Pro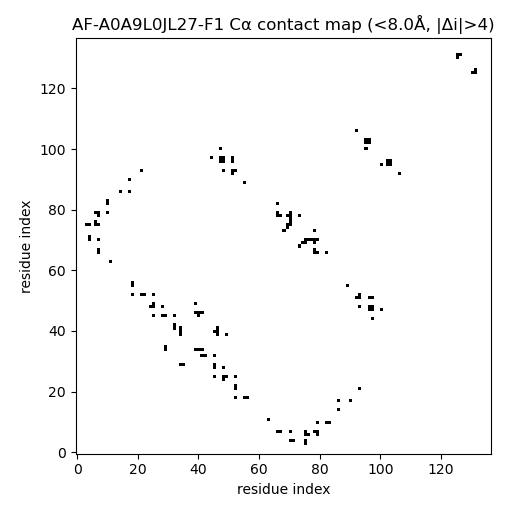tein AF-A0A9L0JL27-F1 (afdb_monomer)

Mean predicted aligned error: 12.96 Å

Sequence (137 aa):
MAGNSILLAAVSLLSACQQSYFAFQVGRARLKYKIMPPAVSGSPEFDRIFRAQQNSVEFYPAFMITLWMAGWYFNQVFATCLGLVYIYARHQYFWGYSEAANKRSKFFLTLLDMMPSSTNKRSFFLEVRGNSPSGLN

Organism: Equus asinus (NCBI:txid9793)

Secondary structure (DSSP, 8-state):
-GGGGHHHHHHHHHHHHHHHHHHHHHHHHHHHTT--TT---SSHHHHHHHHHHHHHHHHHHHHHHHHHHHHHHT-HHHHHHHHHHHHHHHHHHHHHHHH-GGGHHHHHHHHHHTS-TTS-HHHHHHHHTT-------

Radius of gyration: 19.56 Å; Cα contacts (8 Å, |Δi|>4): 83; chains: 1; bounding box: 33×60×42 Å

Solvent-accessible surface area (backbone atoms only — not comparable to full-atom values): 7948 Å² total; per-residue (Å²): 125,75,79,80,44,52,62,56,51,52,51,52,52,52,50,49,54,51,53,51,50,43,53,50,52,40,53,51,40,29,64,74,71,66,51,58,83,89,59,81,72,78,53,74,63,48,40,35,40,46,50,46,39,49,53,53,55,70,48,41,62,60,50,52,53,51,41,53,50,37,27,75,76,71,39,46,68,62,28,37,54,54,48,52,52,50,51,50,52,50,54,52,48,46,55,39,41,58,76,36,77,80,46,66,54,54,61,63,46,54,58,54,68,72,47,76,94,83,64,68,66,66,60,57,56,39,61,76,64,72,56,75,86,83,81,86,131

InterPro domains:
  IPR001129 Membrane-associated, eicosanoid/glutathione metabolism (MAPEG) protein [PF01124] (9-109)
  IPR001446 5-lipoxygenase-activ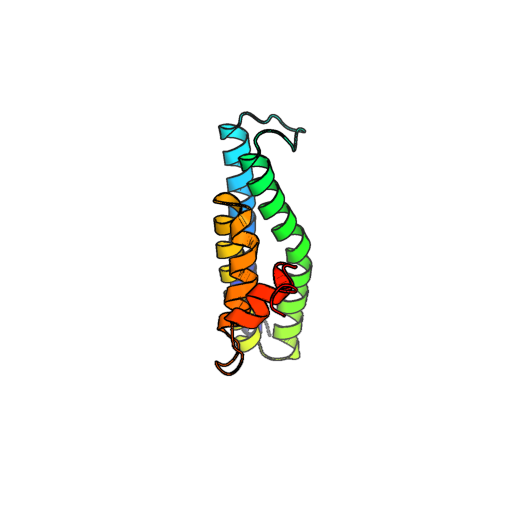ating protein [PR00488] (2-23)
  IPR001446 5-lipoxygenase-activating protein [PR00488] (44-63)
  IPR001446 5-lipoxygenase-activating protein [PR00488] (64-83)
  IPR001446 5-lipoxygenase-activating protein [PR00488] (84-102)
  IPR023352 Membrane associated eicosanoid/glutathione metabolism-like domain superfamily [G3DSA:1.20.120.550] (1-118)
  IPR023352 Membrane associated eicosanoid/glutathione metabolism-like domain superfamily [SSF161084] (3-109)
  IPR050997 Membrane-associated proteins in eicosanoid and glutathione metabolism [PTHR10250] (5-108)

Foldseek 3Di:
DVVLCVLVVVLLVVLVVLLVVLVVVLVVVCVVQVPDPPDQDDDPLSVLSSVLSVVSVVCVVVLSVCLVCCSPPPNVVVSSVVSVVVSVLSVCSNVLSNPDVVSVCVSVVVVVVPDDPPDDPVVVVCVVVVDDPPDDD

pLDDT: mean 76.53, std 17.67, range [37.81, 94.88]

Structure (mmCIF, N/CA/C/O backbone):
data_AF-A0A9L0JL27-F1
#
_entry.id   AF-A0A9L0JL27-F1
#
loop_
_atom_site.group_PDB
_atom_site.id
_atom_site.type_symbol
_atom_site.label_atom_id
_atom_site.label_alt_id
_atom_site.label_comp_id
_atom_site.label_asym_id
_atom_site.label_entity_id
_atom_site.label_seq_id
_atom_site.pdbx_PDB_ins_code
_atom_site.Cartn_x
_atom_site.Cartn_y
_atom_site.Cartn_z
_atom_site.occupancy
_atom_site.B_iso_or_equiv
_atom_site.auth_seq_id
_atom_site.auth_comp_id
_atom_site.auth_asym_id
_atom_site.auth_atom_id
_atom_site.pdbx_PDB_model_num
ATOM 1 N N . MET A 1 1 ? 17.243 8.749 -20.356 1.00 48.56 1 MET A N 1
ATOM 2 C CA . MET A 1 1 ? 17.279 7.757 -19.254 1.00 48.56 1 MET A CA 1
ATOM 3 C C . MET A 1 1 ? 16.057 7.801 -18.324 1.00 48.56 1 MET A C 1
ATOM 5 O O . MET A 1 1 ? 15.681 6.743 -17.849 1.00 48.56 1 MET A O 1
ATOM 9 N N . ALA A 1 2 ? 15.375 8.939 -18.103 1.00 51.31 2 ALA A N 1
ATOM 10 C CA . ALA A 1 2 ? 14.188 9.007 -17.222 1.00 51.31 2 ALA A CA 1
ATOM 11 C C . ALA A 1 2 ? 12.893 8.356 -17.776 1.00 51.31 2 ALA A C 1
ATOM 13 O O . ALA A 1 2 ? 12.009 7.992 -17.004 1.00 51.31 2 ALA A O 1
ATOM 14 N N . GLY A 1 3 ? 12.775 8.169 -19.098 1.00 57.50 3 GLY A N 1
ATOM 15 C CA . GLY A 1 3 ? 11.578 7.584 -19.728 1.00 57.50 3 GLY A CA 1
ATOM 16 C C . GLY A 1 3 ? 11.317 6.109 -19.382 1.00 57.50 3 GLY A C 1
ATOM 17 O O . GLY A 1 3 ? 10.171 5.670 -19.398 1.00 57.50 3 GLY A O 1
ATOM 18 N N . ASN A 1 4 ? 12.352 5.365 -18.979 1.00 71.38 4 ASN A N 1
ATOM 19 C CA . ASN A 1 4 ? 12.295 3.911 -18.761 1.00 71.38 4 ASN A CA 1
ATOM 20 C C . ASN A 1 4 ? 11.852 3.515 -17.340 1.00 71.38 4 ASN A C 1
ATOM 22 O O . ASN A 1 4 ? 11.963 2.357 -16.959 1.00 71.38 4 ASN A O 1
ATOM 26 N N . SER A 1 5 ? 11.370 4.464 -16.533 1.00 83.81 5 SER A N 1
ATOM 27 C CA . SER A 1 5 ? 10.917 4.180 -15.161 1.00 83.81 5 SER A CA 1
ATOM 28 C C . SER A 1 5 ? 9.523 4.730 -14.867 1.00 83.81 5 SER A C 1
ATOM 30 O O . SER A 1 5 ? 9.034 4.581 -13.749 1.00 83.81 5 SER A O 1
ATOM 32 N N . ILE A 1 6 ? 8.846 5.320 -15.862 1.00 89.75 6 ILE A N 1
ATOM 33 C CA . ILE A 1 6 ? 7.529 5.960 -15.691 1.00 89.75 6 ILE A CA 1
ATOM 34 C C . ILE A 1 6 ? 6.497 4.961 -15.152 1.00 89.75 6 ILE A C 1
ATOM 36 O O . ILE A 1 6 ? 5.772 5.274 -14.212 1.00 89.75 6 ILE A O 1
ATOM 40 N N . LEU A 1 7 ? 6.468 3.733 -15.684 1.00 89.56 7 LEU A N 1
ATOM 41 C CA . LEU A 1 7 ? 5.526 2.703 -15.228 1.00 89.56 7 LEU A CA 1
ATOM 42 C C . LEU A 1 7 ? 5.771 2.280 -13.770 1.00 89.56 7 LEU A C 1
ATOM 44 O O . LEU A 1 7 ? 4.822 2.084 -13.015 1.00 89.56 7 LEU A O 1
ATOM 48 N N . LEU A 1 8 ? 7.036 2.174 -13.350 1.00 91.12 8 LEU A N 1
ATOM 49 C CA . LEU A 1 8 ? 7.395 1.817 -11.972 1.00 91.12 8 LEU A CA 1
ATOM 50 C C . LEU A 1 8 ? 7.052 2.956 -11.008 1.00 91.12 8 LEU A C 1
ATOM 52 O O . LEU A 1 8 ? 6.533 2.710 -9.919 1.00 91.12 8 LEU A O 1
ATOM 56 N N . ALA A 1 9 ? 7.287 4.202 -11.429 1.00 91.81 9 ALA A N 1
ATOM 57 C CA . ALA A 1 9 ? 6.905 5.389 -10.677 1.00 91.81 9 ALA A CA 1
ATOM 58 C C . ALA A 1 9 ? 5.380 5.484 -10.515 1.00 91.81 9 ALA A C 1
ATOM 60 O O . ALA A 1 9 ? 4.903 5.724 -9.407 1.00 91.81 9 ALA A O 1
ATOM 61 N N . ALA A 1 10 ? 4.612 5.216 -11.577 1.00 92.88 10 ALA A N 1
ATOM 62 C CA . ALA A 1 10 ? 3.152 5.202 -11.525 1.00 92.88 10 ALA A CA 1
ATOM 63 C C . ALA A 1 10 ? 2.622 4.145 -10.540 1.00 92.88 10 ALA A C 1
ATOM 65 O O . ALA A 1 10 ? 1.775 4.456 -9.704 1.00 92.88 10 ALA A O 1
ATOM 66 N N . VAL A 1 11 ? 3.163 2.920 -10.578 1.00 94.00 11 VAL A N 1
ATOM 67 C CA . VAL A 1 11 ? 2.795 1.854 -9.627 1.00 94.00 11 VAL A CA 1
ATOM 68 C C . VAL A 1 11 ? 3.184 2.223 -8.197 1.00 94.00 11 VAL A C 1
ATOM 70 O O . VAL A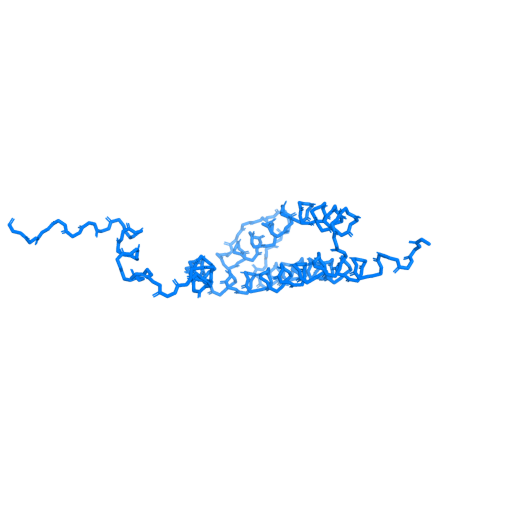 1 11 ? 2.379 2.032 -7.291 1.00 94.00 11 VAL A O 1
ATOM 73 N N . SER A 1 12 ? 4.374 2.796 -7.993 1.00 93.94 12 SER A N 1
ATOM 74 C CA . SER A 1 12 ? 4.839 3.231 -6.669 1.00 93.94 12 SER A CA 1
ATOM 75 C C . SER A 1 12 ? 3.921 4.303 -6.073 1.00 93.94 12 SER A C 1
ATOM 77 O O . SER A 1 12 ? 3.556 4.235 -4.898 1.00 93.94 12 SER A O 1
ATOM 79 N N . LEU A 1 13 ? 3.502 5.275 -6.891 1.00 94.88 13 LEU A N 1
ATOM 80 C CA . LEU A 1 13 ? 2.577 6.326 -6.471 1.00 94.88 13 LEU A CA 1
ATOM 81 C C . LEU A 1 13 ? 1.202 5.742 -6.126 1.00 94.88 13 LEU A C 1
ATOM 83 O O . LEU A 1 13 ? 0.640 6.063 -5.081 1.00 94.88 13 LEU A O 1
ATOM 87 N N . LEU A 1 14 ? 0.693 4.828 -6.956 1.00 94.56 14 LEU A N 1
ATOM 88 C CA . LEU A 1 14 ? -0.583 4.157 -6.715 1.00 94.56 14 LEU A CA 1
ATOM 89 C C . LEU A 1 14 ? -0.542 3.312 -5.430 1.00 94.56 14 LEU A C 1
ATOM 91 O O . LEU A 1 14 ? -1.473 3.376 -4.624 1.00 94.56 14 LEU A O 1
ATOM 95 N N . SER A 1 15 ? 0.553 2.588 -5.177 1.00 93.44 15 SER A N 1
ATOM 96 C CA . SER A 1 15 ? 0.729 1.834 -3.932 1.00 93.44 15 SER A CA 1
ATOM 97 C C . SER A 1 15 ? 0.855 2.743 -2.708 1.00 93.44 15 SER A C 1
ATOM 99 O O . SER A 1 15 ? 0.324 2.416 -1.648 1.00 93.44 15 SER A O 1
ATOM 101 N N . ALA A 1 16 ? 1.483 3.915 -2.843 1.00 93.94 16 ALA A N 1
ATOM 102 C CA . ALA A 1 16 ? 1.540 4.900 -1.767 1.00 93.94 16 ALA A CA 1
ATOM 103 C C . ALA A 1 16 ? 0.143 5.458 -1.443 1.00 93.94 16 ALA A C 1
ATOM 105 O O . ALA A 1 16 ? -0.233 5.537 -0.273 1.00 93.94 16 ALA A O 1
ATOM 106 N N . CYS A 1 17 ? -0.670 5.764 -2.461 1.00 94.25 17 CYS A N 1
ATOM 107 C CA . CYS A 1 17 ? -2.068 6.158 -2.272 1.00 94.25 17 CYS A CA 1
ATOM 108 C C . CYS A 1 17 ? -2.879 5.070 -1.550 1.00 94.25 17 CYS A C 1
ATOM 110 O O . CYS A 1 17 ? -3.669 5.389 -0.660 1.00 94.25 17 CYS A O 1
ATOM 112 N N . GLN A 1 18 ? -2.658 3.793 -1.875 1.00 92.56 18 GLN A N 1
ATOM 113 C CA . GLN A 1 18 ? -3.296 2.671 -1.181 1.00 92.56 18 GLN A CA 1
ATOM 114 C C . GLN A 1 18 ? -2.900 2.604 0.305 1.00 92.56 18 GLN A C 1
ATOM 116 O O . GLN A 1 18 ? -3.767 2.435 1.164 1.00 92.56 18 GLN A O 1
ATOM 121 N N . GLN A 1 19 ? -1.618 2.787 0.631 1.00 92.44 19 GLN A N 1
ATOM 122 C CA . GLN A 1 19 ? -1.153 2.806 2.024 1.00 92.44 19 GLN A CA 1
ATOM 123 C C . GLN A 1 19 ? -1.750 3.983 2.808 1.00 92.44 19 GLN A C 1
ATOM 125 O O . GLN A 1 19 ? -2.203 3.804 3.942 1.00 92.44 19 GLN A O 1
ATOM 130 N N . SER A 1 20 ? -1.828 5.165 2.190 1.00 92.75 20 SER A N 1
ATOM 131 C CA . SER A 1 20 ? -2.498 6.338 2.767 1.00 92.75 20 SER A CA 1
ATOM 132 C C . SER A 1 20 ? -3.987 6.087 3.003 1.00 92.75 20 SER A C 1
ATOM 134 O O . SER A 1 20 ? -4.517 6.453 4.053 1.00 92.75 20 SER A O 1
ATOM 136 N N . TYR A 1 21 ? -4.663 5.403 2.074 1.00 92.31 21 TYR A N 1
ATOM 137 C CA . TYR A 1 21 ? -6.055 4.994 2.246 1.00 92.31 21 TYR A CA 1
ATOM 138 C C . TYR A 1 21 ? -6.229 4.063 3.455 1.00 92.31 21 TYR A C 1
ATOM 140 O O . TYR A 1 21 ? -7.114 4.292 4.279 1.00 92.31 21 TYR A O 1
ATOM 148 N N . PHE A 1 22 ? -5.361 3.061 3.635 1.00 90.31 22 PHE A N 1
ATOM 149 C CA . PHE A 1 22 ? -5.415 2.184 4.812 1.00 90.31 22 PHE A CA 1
ATOM 150 C C . PHE A 1 22 ? -5.165 2.939 6.122 1.00 90.31 22 PHE A C 1
ATOM 152 O O . PHE A 1 22 ? -5.883 2.719 7.100 1.00 90.31 22 PHE A O 1
ATOM 159 N N . ALA A 1 23 ? -4.207 3.869 6.142 1.00 90.56 23 ALA A N 1
ATOM 160 C CA . ALA A 1 23 ? -3.963 4.727 7.300 1.00 90.56 23 ALA A CA 1
ATOM 161 C C . ALA A 1 23 ? -5.189 5.598 7.634 1.00 90.56 23 ALA A C 1
ATOM 163 O O . ALA A 1 23 ? -5.591 5.694 8.797 1.00 90.56 23 ALA A O 1
ATOM 164 N N . PHE A 1 24 ? -5.843 6.167 6.618 1.00 91.38 24 PHE A N 1
ATOM 165 C CA . PHE A 1 24 ? -7.072 6.937 6.793 1.00 91.38 24 PHE A CA 1
ATOM 166 C C . PHE A 1 24 ? -8.221 6.078 7.340 1.00 91.38 24 PHE A C 1
ATOM 168 O O . PHE A 1 24 ? -8.936 6.510 8.244 1.00 91.38 24 PHE A O 1
ATOM 175 N N . GLN A 1 25 ? -8.367 4.838 6.867 1.00 88.56 25 GLN A N 1
ATOM 176 C CA . GLN A 1 25 ? -9.375 3.902 7.375 1.00 88.56 25 GLN A CA 1
ATOM 177 C C . GLN A 1 25 ? -9.140 3.536 8.848 1.00 88.56 25 GLN A C 1
ATOM 179 O O .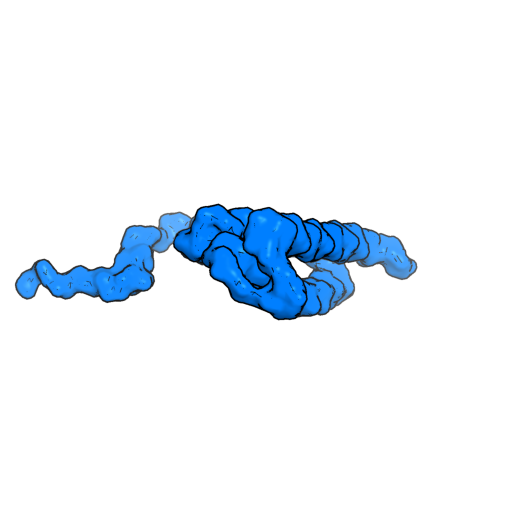 GLN A 1 25 ? -10.101 3.482 9.617 1.00 88.56 25 GLN A O 1
ATOM 184 N N . VAL A 1 26 ? -7.884 3.370 9.278 1.00 89.62 26 VAL A N 1
ATOM 185 C CA . VAL A 1 26 ? -7.542 3.232 10.706 1.00 89.62 26 VAL A CA 1
ATOM 186 C C . VAL A 1 26 ? -7.942 4.490 11.480 1.00 89.62 26 VAL A C 1
ATOM 188 O O . VAL A 1 26 ? -8.564 4.377 12.533 1.00 89.62 26 VAL A O 1
ATOM 191 N N . GLY A 1 27 ? -7.649 5.686 10.960 1.00 88.81 27 GLY A N 1
ATOM 192 C CA . GLY A 1 27 ? -8.057 6.956 11.574 1.00 88.81 27 GLY A CA 1
ATOM 193 C C . GLY A 1 27 ? -9.575 7.072 11.747 1.00 88.81 27 GLY A C 1
ATOM 194 O O . GLY A 1 27 ? -10.062 7.394 12.831 1.00 88.81 27 GLY A O 1
ATOM 195 N N . ARG A 1 28 ? -10.346 6.704 10.718 1.00 88.50 28 ARG A N 1
ATOM 196 C CA . ARG A 1 28 ? -11.814 6.632 10.798 1.00 88.50 28 ARG A CA 1
ATOM 197 C C . ARG A 1 28 ? -12.289 5.599 11.813 1.00 88.50 28 ARG A C 1
ATOM 199 O O . ARG A 1 28 ? -13.243 5.864 12.541 1.00 88.50 28 ARG A O 1
ATOM 206 N N . ALA A 1 29 ? -11.632 4.442 11.890 1.00 87.56 29 ALA A N 1
ATOM 207 C CA . ALA A 1 29 ? -11.952 3.420 12.879 1.00 87.56 29 ALA A CA 1
ATOM 208 C C . ALA A 1 29 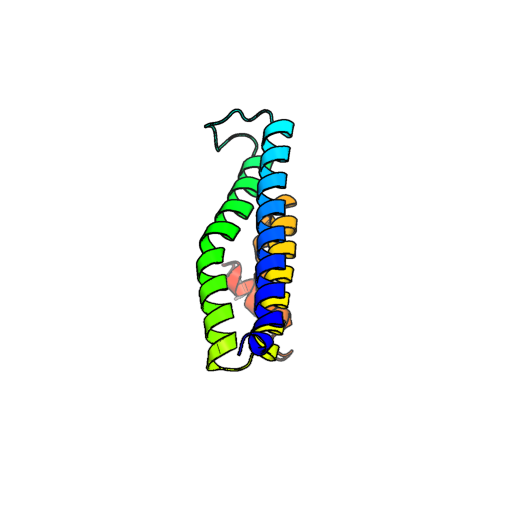? -11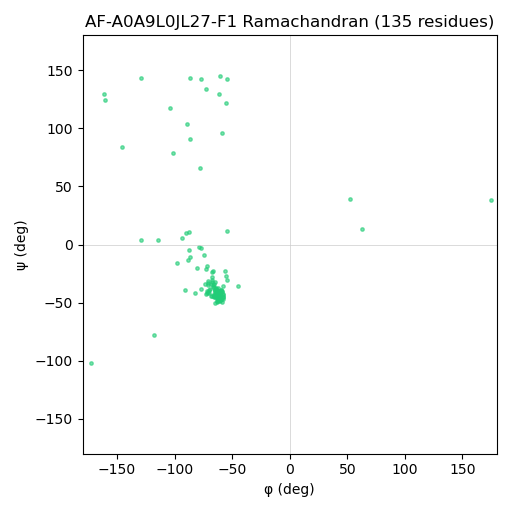.681 3.915 14.311 1.00 87.56 29 ALA A C 1
ATOM 210 O O . ALA A 1 29 ? -12.513 3.689 15.186 1.00 87.56 29 ALA A O 1
ATOM 211 N N . ARG A 1 30 ? -10.595 4.668 14.547 1.00 87.50 30 ARG A N 1
ATOM 212 C CA . ARG A 1 30 ? -10.322 5.302 15.852 1.00 87.50 30 ARG A CA 1
ATOM 213 C C . ARG A 1 30 ? -11.457 6.223 16.284 1.00 87.50 30 ARG A C 1
ATOM 215 O O . ARG A 1 30 ? -11.900 6.134 17.424 1.00 87.50 30 ARG A O 1
ATOM 222 N N . LEU A 1 31 ? -11.965 7.051 15.367 1.00 87.88 31 LEU A N 1
ATOM 223 C CA . LEU A 1 31 ? -13.107 7.933 15.636 1.00 87.88 31 LEU A CA 1
ATOM 224 C C . LEU A 1 31 ? -14.392 7.137 15.902 1.00 87.88 31 LEU A C 1
ATOM 226 O O . LEU A 1 31 ? -15.102 7.423 16.863 1.00 87.88 31 LEU A O 1
ATOM 230 N N . LYS A 1 32 ? -14.672 6.108 15.090 1.00 87.75 32 LYS A N 1
ATOM 231 C CA . LYS A 1 32 ? -15.876 5.272 15.216 1.00 87.75 32 LYS A CA 1
ATOM 232 C C . LYS A 1 32 ? -15.927 4.514 16.546 1.00 87.75 32 LYS A C 1
ATOM 234 O O . LYS A 1 32 ? -16.974 4.483 17.184 1.00 87.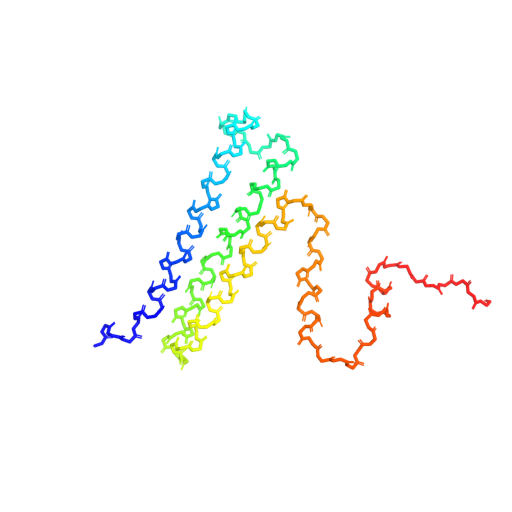75 32 LYS A O 1
ATOM 239 N N . TYR A 1 33 ? -14.810 3.916 16.955 1.00 87.00 33 TYR A N 1
ATOM 240 C CA . TYR A 1 33 ? -14.710 3.124 18.185 1.00 87.00 33 TYR A CA 1
ATOM 241 C C . TYR A 1 33 ? -14.227 3.940 19.395 1.00 87.00 33 TYR A C 1
ATOM 243 O O . TYR A 1 33 ? -14.023 3.373 20.463 1.00 87.00 33 TYR A O 1
ATOM 251 N N . LYS A 1 34 ? -14.063 5.265 19.243 1.00 87.62 34 LYS A N 1
ATOM 252 C CA . LYS A 1 34 ? -13.624 6.208 20.289 1.00 87.62 34 LYS A CA 1
ATOM 253 C C . LYS A 1 34 ? -12.320 5.792 20.988 1.00 87.62 34 LYS A C 1
ATOM 255 O O . LYS A 1 34 ? -12.166 5.960 22.195 1.00 87.62 34 LYS A O 1
ATOM 260 N N . ILE A 1 35 ? -11.367 5.262 20.223 1.00 84.50 35 ILE A N 1
ATOM 261 C CA . ILE A 1 35 ? -10.065 4.827 20.743 1.00 84.50 35 ILE A CA 1
ATOM 262 C C . ILE A 1 35 ? -9.100 6.008 20.691 1.00 84.50 35 ILE A C 1
ATOM 264 O O . ILE A 1 35 ? -8.598 6.375 19.624 1.00 84.50 35 ILE A O 1
ATOM 268 N N . MET A 1 36 ? -8.853 6.605 21.856 1.00 81.25 36 MET A N 1
ATOM 269 C CA . MET A 1 36 ? -7.920 7.719 22.000 1.00 81.25 36 MET A CA 1
ATOM 270 C C . MET A 1 36 ? -6.470 7.226 21.863 1.00 81.25 36 MET A C 1
ATOM 272 O O . MET A 1 36 ? -6.102 6.230 22.492 1.00 81.25 36 MET A O 1
ATOM 276 N N . PRO A 1 37 ? -5.614 7.903 21.078 1.00 82.31 37 PRO A N 1
ATOM 277 C CA . PRO A 1 37 ? -4.170 7.669 21.127 1.00 82.31 37 PRO A CA 1
ATOM 278 C C . PRO A 1 37 ? -3.642 7.828 22.571 1.00 82.31 37 PRO A C 1
ATOM 280 O O . PRO A 1 37 ? -4.137 8.708 23.275 1.00 82.31 37 PRO A O 1
ATOM 283 N N . PRO A 1 38 ? -2.666 7.022 23.043 1.00 82.88 38 PRO A N 1
ATOM 284 C CA . PRO A 1 38 ? -1.847 6.038 22.325 1.00 82.88 38 PRO A CA 1
ATOM 285 C C . PRO A 1 38 ? -2.436 4.616 22.295 1.00 82.88 38 PRO A C 1
ATOM 287 O O . PRO A 1 38 ? -1.742 3.688 21.884 1.00 82.88 38 PRO A O 1
ATOM 290 N N . ALA A 1 39 ? -3.686 4.411 22.724 1.00 82.06 39 ALA A N 1
ATOM 291 C CA . ALA A 1 39 ? -4.270 3.075 22.763 1.00 82.06 39 ALA A CA 1
ATOM 292 C C . ALA A 1 39 ? -4.340 2.460 21.351 1.00 82.06 39 ALA A C 1
ATOM 294 O O . ALA A 1 39 ? -4.801 3.077 20.381 1.00 82.06 39 ALA A O 1
ATOM 295 N N . VAL A 1 40 ? -3.842 1.230 21.238 1.00 81.94 40 VAL A N 1
ATOM 296 C CA . VAL A 1 40 ? -3.817 0.426 20.001 1.00 81.94 40 VAL A CA 1
ATOM 297 C C . VAL A 1 40 ? -4.696 -0.819 20.098 1.00 81.94 40 VAL A C 1
ATOM 299 O O . VAL A 1 40 ? -4.741 -1.606 19.159 1.00 81.94 40 VAL A O 1
ATOM 302 N N . SER A 1 41 ? -5.405 -0.973 21.214 1.00 76.62 41 SER A N 1
ATOM 303 C CA . SER A 1 41 ? -6.357 -2.044 21.470 1.00 76.62 41 SER A CA 1
ATOM 304 C C . SER A 1 41 ? -7.684 -1.464 21.948 1.00 76.62 41 SER A C 1
ATOM 306 O O . SER A 1 41 ? -7.721 -0.467 22.673 1.00 76.62 41 SER A O 1
ATOM 308 N N . GLY A 1 42 ? -8.784 -2.078 21.525 1.00 78.25 42 GLY A N 1
ATOM 309 C CA . GLY A 1 42 ? -10.119 -1.693 21.969 1.00 78.25 42 GLY A CA 1
ATOM 310 C C . GLY A 1 42 ? -11.174 -2.672 21.483 1.00 78.25 42 GLY A C 1
ATOM 311 O O . GLY A 1 42 ? -11.333 -3.749 22.050 1.00 78.25 42 GLY A O 1
ATOM 312 N N . SER A 1 43 ? -11.915 -2.299 20.437 1.00 83.56 43 SER A N 1
ATOM 313 C CA . SER A 1 43 ? -12.890 -3.205 19.821 1.00 83.56 43 SER A CA 1
ATOM 314 C C . SER A 1 43 ? -12.178 -4.242 18.932 1.00 83.56 43 SER A C 1
ATOM 316 O O . SER A 1 43 ? -11.242 -3.886 18.209 1.00 83.56 43 SER A O 1
ATOM 318 N N . PRO A 1 44 ? -12.639 -5.507 18.903 1.00 83.25 44 PRO A N 1
ATOM 319 C CA . PRO A 1 44 ? -12.082 -6.538 18.026 1.00 83.25 44 PRO A CA 1
ATOM 320 C C . PRO A 1 44 ? -12.062 -6.144 16.541 1.00 83.25 44 PRO A C 1
ATOM 322 O O . PRO A 1 44 ? -11.194 -6.582 15.790 1.00 83.25 44 PRO A O 1
ATOM 325 N N . GLU A 1 45 ? -13.013 -5.326 16.092 1.00 81.94 45 GLU A N 1
ATOM 326 C CA . GLU A 1 45 ? -13.079 -4.792 14.732 1.00 81.94 45 GLU A CA 1
ATOM 327 C C . GLU A 1 45 ? -11.992 -3.741 14.478 1.00 81.94 45 GLU A C 1
ATOM 329 O O . GLU A 1 45 ? -11.388 -3.731 13.403 1.00 81.94 45 GLU A O 1
ATOM 334 N N . PHE A 1 46 ? -11.716 -2.875 15.458 1.00 86.12 46 PHE A N 1
ATOM 335 C CA . PHE A 1 46 ? -10.605 -1.928 15.378 1.00 86.12 46 PHE A CA 1
ATOM 336 C C . PHE A 1 46 ? -9.264 -2.654 15.310 1.00 86.12 46 PHE A C 1
ATOM 338 O O . PHE A 1 46 ? -8.473 -2.382 14.407 1.00 86.12 46 PHE A O 1
ATOM 345 N N . ASP A 1 47 ? -9.040 -3.611 16.212 1.00 86.88 47 ASP A N 1
ATOM 346 C CA . ASP A 1 47 ? -7.797 -4.378 16.284 1.00 86.88 47 ASP A CA 1
ATOM 347 C C . ASP A 1 47 ? -7.520 -5.097 14.958 1.00 86.88 47 ASP A C 1
ATOM 349 O O . ASP A 1 47 ? -6.373 -5.175 14.513 1.00 86.88 47 ASP A O 1
ATOM 353 N N . ARG A 1 48 ? -8.573 -5.572 14.274 1.00 83.81 48 ARG A N 1
ATOM 354 C CA . ARG A 1 48 ? -8.452 -6.172 12.940 1.00 83.81 48 ARG A CA 1
ATOM 355 C C . ARG A 1 48 ? -7.982 -5.169 11.891 1.00 83.81 48 ARG A C 1
ATOM 357 O O . ARG A 1 48 ? -7.032 -5.452 11.167 1.00 83.81 48 ARG A O 1
ATOM 364 N N . ILE A 1 49 ? -8.627 -4.006 11.804 1.00 87.00 49 ILE A N 1
ATOM 365 C CA . ILE A 1 49 ? -8.276 -2.963 10.825 1.00 87.00 49 ILE A CA 1
ATOM 366 C C . ILE A 1 49 ? -6.858 -2.438 11.090 1.00 87.00 49 ILE A C 1
ATOM 368 O O . ILE A 1 49 ? -6.070 -2.278 10.157 1.00 87.00 49 ILE A O 1
ATOM 372 N N . PHE A 1 50 ? -6.513 -2.229 12.362 1.00 88.06 50 PHE A N 1
ATOM 373 C CA . PHE A 1 50 ? -5.190 -1.787 12.788 1.00 88.06 50 PHE A CA 1
ATOM 374 C C . PHE A 1 50 ? -4.106 -2.810 12.419 1.00 88.06 50 PHE A C 1
ATOM 376 O O . PHE A 1 50 ? -3.125 -2.456 11.767 1.00 88.06 50 PHE A O 1
ATOM 383 N N . ARG A 1 51 ? -4.319 -4.102 12.713 1.00 87.00 51 ARG A N 1
ATOM 384 C CA . ARG A 1 51 ? -3.389 -5.178 12.323 1.00 87.00 51 ARG A CA 1
ATOM 385 C C . ARG A 1 51 ? -3.266 -5.344 10.809 1.00 87.00 51 ARG A C 1
ATOM 387 O O . ARG A 1 51 ? -2.172 -5.610 10.315 1.00 87.00 51 ARG A O 1
ATOM 394 N N . ALA A 1 52 ? -4.355 -5.180 10.056 1.00 86.38 52 ALA A N 1
ATOM 395 C CA . ALA A 1 52 ? -4.320 -5.247 8.595 1.00 86.38 52 ALA A CA 1
ATOM 396 C C . ALA A 1 52 ? -3.460 -4.124 7.990 1.00 86.38 52 ALA A C 1
ATOM 398 O O . ALA A 1 52 ? -2.675 -4.369 7.066 1.00 86.38 52 ALA A O 1
ATOM 399 N N . GLN A 1 53 ? -3.570 -2.908 8.531 1.00 89.12 53 GLN A N 1
ATOM 400 C CA . GLN A 1 53 ? -2.737 -1.776 8.129 1.00 89.12 53 GLN A CA 1
ATOM 401 C C . GLN A 1 53 ? -1.272 -1.987 8.530 1.00 89.12 53 GLN A C 1
ATOM 403 O O . GLN A 1 53 ? -0.393 -1.795 7.692 1.00 89.12 53 GLN A O 1
ATOM 408 N N . GLN A 1 54 ? -1.006 -2.453 9.752 1.00 89.81 54 GLN A N 1
ATOM 409 C CA . GLN A 1 54 ? 0.352 -2.717 10.230 1.00 89.81 54 GLN A CA 1
ATOM 410 C C . GLN A 1 54 ? 1.066 -3.773 9.376 1.00 89.81 54 GLN A C 1
ATOM 412 O O . GLN A 1 54 ? 2.168 -3.527 8.893 1.00 89.81 54 GLN A O 1
ATOM 417 N N . ASN A 1 55 ? 0.396 -4.889 9.070 1.00 90.31 55 ASN A N 1
ATOM 418 C CA . ASN A 1 55 ? 0.926 -5.902 8.156 1.00 90.31 55 ASN A CA 1
ATOM 419 C C . ASN A 1 55 ? 1.245 -5.307 6.776 1.00 90.31 55 ASN A C 1
ATOM 421 O O . ASN A 1 55 ? 2.290 -5.576 6.192 1.00 90.31 55 ASN A O 1
ATOM 425 N N . SER A 1 56 ? 0.358 -4.460 6.253 1.00 88.12 56 SER A N 1
ATOM 426 C CA . SER A 1 56 ? 0.586 -3.821 4.956 1.00 88.12 56 SER A CA 1
ATOM 427 C C . SER A 1 56 ? 1.794 -2.880 4.985 1.00 88.12 56 SER A C 1
ATOM 429 O O . SER A 1 56 ? 2.481 -2.763 3.976 1.00 88.12 56 SER A O 1
ATOM 431 N N . VAL A 1 57 ? 2.092 -2.232 6.116 1.00 91.38 57 VAL A N 1
ATOM 432 C CA . VAL A 1 57 ? 3.296 -1.401 6.294 1.00 91.38 57 VAL A CA 1
ATOM 433 C C . VAL A 1 57 ? 4.562 -2.244 6.408 1.00 91.38 57 VAL A C 1
ATOM 435 O O . VAL A 1 57 ? 5.548 -1.911 5.762 1.00 91.38 57 VAL A O 1
ATOM 438 N N . GLU A 1 58 ? 4.539 -3.348 7.153 1.00 90.69 58 GLU A N 1
ATOM 439 C CA . GLU A 1 58 ? 5.704 -4.229 7.335 1.00 90.69 58 GLU A CA 1
ATOM 440 C C . GLU A 1 58 ? 6.219 -4.802 6.006 1.00 90.69 58 GLU A C 1
ATOM 442 O O . GLU A 1 58 ? 7.423 -4.864 5.770 1.00 90.69 58 GLU A O 1
ATOM 447 N N . PHE A 1 59 ? 5.310 -5.166 5.097 1.00 87.50 59 PHE A N 1
ATOM 448 C CA . PHE A 1 59 ? 5.670 -5.714 3.786 1.00 87.50 59 PHE A CA 1
ATOM 449 C C . PHE A 1 59 ? 5.920 -4.652 2.702 1.00 87.50 59 PHE A C 1
ATOM 451 O O . PHE A 1 59 ? 6.417 -4.987 1.625 1.00 87.50 59 PHE A O 1
ATOM 458 N N . TYR A 1 60 ? 5.590 -3.381 2.947 1.00 90.19 60 TYR A N 1
ATOM 459 C CA . TYR A 1 60 ? 5.705 -2.324 1.938 1.00 90.19 60 TYR A CA 1
ATOM 460 C C . TYR A 1 60 ? 7.155 -2.039 1.497 1.00 90.19 60 TYR A C 1
ATOM 462 O O . TYR A 1 60 ? 7.385 -1.964 0.289 1.00 90.19 60 TYR A O 1
ATOM 470 N N . PRO A 1 61 ? 8.159 -1.954 2.396 1.00 92.44 61 PRO A N 1
ATOM 471 C CA . PRO A 1 61 ? 9.553 -1.777 1.987 1.00 92.44 61 PRO A CA 1
ATOM 472 C C . PRO A 1 61 ? 10.064 -2.929 1.118 1.00 92.44 61 PRO A C 1
ATOM 474 O O . PRO A 1 61 ? 10.715 -2.695 0.102 1.00 92.44 61 PRO A O 1
ATOM 477 N N . ALA A 1 62 ? 9.716 -4.171 1.472 1.00 91.12 62 ALA A N 1
ATOM 478 C CA . ALA A 1 62 ? 10.088 -5.349 0.691 1.00 91.12 62 ALA A CA 1
ATOM 479 C C . ALA A 1 62 ? 9.463 -5.312 -0.714 1.00 91.12 62 ALA A C 1
ATOM 481 O O . ALA A 1 62 ? 10.145 -5.576 -1.706 1.00 91.12 62 ALA A O 1
ATOM 482 N N . PHE A 1 63 ? 8.190 -4.919 -0.815 1.00 90.56 63 PHE A N 1
ATOM 483 C CA . PHE A 1 63 ? 7.525 -4.694 -2.099 1.00 90.56 63 PHE A CA 1
ATOM 484 C C . PHE A 1 63 ? 8.228 -3.612 -2.933 1.00 90.56 63 PHE A C 1
ATOM 486 O O . PHE A 1 63 ? 8.508 -3.832 -4.107 1.00 90.56 63 PHE A O 1
ATOM 493 N N . MET A 1 64 ? 8.567 -2.470 -2.334 1.00 92.06 64 MET A N 1
ATOM 494 C CA . MET A 1 64 ? 9.233 -1.375 -3.046 1.00 92.06 64 MET A CA 1
ATOM 495 C C . MET A 1 64 ? 10.602 -1.790 -3.590 1.00 92.06 64 MET A C 1
ATOM 497 O O . MET A 1 64 ? 10.889 -1.556 -4.762 1.00 92.06 64 MET A O 1
ATOM 501 N N . ILE A 1 65 ? 11.429 -2.449 -2.775 1.00 93.81 65 ILE A N 1
ATOM 502 C CA . ILE A 1 65 ? 12.751 -2.917 -3.210 1.00 93.81 65 ILE A CA 1
ATOM 503 C C . ILE A 1 65 ? 12.599 -3.929 -4.349 1.00 93.81 65 ILE A C 1
ATOM 505 O O . ILE A 1 65 ? 13.236 -3.788 -5.389 1.00 93.81 65 ILE A O 1
ATOM 509 N N . THR A 1 66 ? 11.719 -4.921 -4.199 1.00 91.56 66 THR A N 1
ATOM 510 C CA . THR A 1 66 ? 11.527 -5.957 -5.226 1.00 91.56 66 THR A CA 1
ATOM 511 C C . THR A 1 66 ? 10.955 -5.401 -6.531 1.00 91.56 66 THR A C 1
ATOM 513 O O . THR A 1 66 ? 11.434 -5.783 -7.595 1.00 91.56 66 THR A O 1
ATOM 516 N N . LEU A 1 67 ? 10.009 -4.455 -6.477 1.00 92.00 67 LEU A N 1
ATOM 517 C CA . LEU A 1 67 ? 9.446 -3.788 -7.657 1.00 92.00 67 LEU A CA 1
ATOM 518 C C . LEU A 1 67 ? 10.524 -3.045 -8.454 1.00 92.00 67 LEU A C 1
ATOM 520 O O . LEU A 1 67 ? 10.605 -3.190 -9.674 1.00 92.00 67 LEU A O 1
ATOM 524 N N . TRP A 1 68 ? 11.357 -2.258 -7.771 1.00 92.88 68 TRP A N 1
ATOM 525 C CA . TRP A 1 68 ? 12.392 -1.459 -8.424 1.00 92.88 68 TRP A CA 1
ATOM 526 C C . TRP A 1 68 ? 13.536 -2.323 -8.952 1.00 92.88 68 TRP A C 1
ATOM 528 O O . TRP A 1 68 ? 13.950 -2.135 -10.095 1.00 92.88 68 TRP A O 1
ATOM 538 N N . MET A 1 69 ? 13.984 -3.321 -8.183 1.00 92.31 69 MET A N 1
ATOM 539 C CA . MET A 1 69 ? 15.017 -4.256 -8.634 1.00 92.31 69 MET A CA 1
ATOM 540 C C . MET A 1 69 ? 14.535 -5.091 -9.829 1.00 92.31 69 MET A C 1
ATOM 542 O O . MET A 1 69 ? 15.234 -5.183 -10.834 1.00 92.31 69 MET A O 1
ATOM 546 N N . ALA A 1 70 ? 13.317 -5.639 -9.793 1.00 89.25 70 ALA A N 1
ATOM 547 C CA . ALA A 1 70 ? 12.768 -6.379 -10.932 1.00 89.25 70 ALA A CA 1
ATOM 548 C C . ALA A 1 70 ? 12.539 -5.475 -12.157 1.00 89.25 70 ALA A C 1
ATOM 550 O O . ALA A 1 70 ? 12.768 -5.886 -13.295 1.00 89.25 70 ALA A O 1
ATOM 551 N N . GLY A 1 71 ? 12.114 -4.230 -11.936 1.00 89.81 71 GLY A N 1
ATOM 552 C CA . GLY A 1 71 ? 11.860 -3.276 -13.009 1.00 89.81 71 GLY A CA 1
ATOM 553 C C . GLY A 1 71 ? 13.124 -2.806 -13.730 1.00 89.81 71 GLY A C 1
ATOM 554 O O . GLY A 1 71 ? 13.096 -2.662 -14.949 1.00 89.81 71 GLY A O 1
ATOM 555 N N . TRP A 1 72 ? 14.223 -2.597 -12.998 1.00 88.75 72 TRP A N 1
ATOM 556 C CA . TRP A 1 72 ? 15.497 -2.145 -13.566 1.00 88.75 72 TRP A CA 1
ATOM 557 C C . TRP A 1 72 ? 16.328 -3.281 -14.161 1.00 88.75 72 TRP A C 1
ATOM 559 O O . TRP A 1 72 ? 16.920 -3.103 -15.222 1.00 88.75 72 TRP A O 1
ATOM 569 N N . TYR A 1 73 ? 16.386 -4.433 -13.487 1.00 87.81 73 TYR A N 1
ATOM 570 C CA . TYR A 1 73 ? 17.312 -5.510 -13.850 1.00 87.81 73 TYR A CA 1
ATOM 571 C C . TYR A 1 73 ? 16.685 -6.626 -14.692 1.00 87.81 73 TYR A C 1
ATOM 573 O O . TYR A 1 73 ? 17.426 -7.412 -15.275 1.00 87.81 73 TYR A O 1
ATOM 581 N N . PHE A 1 74 ? 15.353 -6.724 -14.764 1.00 86.94 74 PHE A N 1
ATOM 582 C CA . PHE A 1 74 ? 14.677 -7.791 -15.509 1.00 86.94 74 PHE A CA 1
ATOM 583 C C . PHE A 1 74 ? 13.817 -7.247 -16.651 1.00 86.94 74 PHE A C 1
ATOM 585 O O . PHE A 1 74 ? 14.202 -7.314 -17.816 1.00 86.94 74 PHE A O 1
ATOM 592 N N . ASN A 1 75 ? 12.635 -6.719 -16.336 1.00 86.50 75 ASN A N 1
ATOM 593 C CA . ASN A 1 75 ? 11.724 -6.172 -17.333 1.00 86.50 75 ASN A CA 1
ATOM 594 C C . ASN A 1 75 ? 10.711 -5.236 -16.669 1.00 86.50 75 ASN A C 1
ATOM 596 O O . ASN A 1 75 ? 9.962 -5.642 -15.777 1.00 86.50 75 ASN A O 1
ATOM 600 N N . GLN A 1 76 ? 10.650 -3.998 -17.156 1.00 89.12 76 GLN A N 1
ATOM 601 C CA . GLN A 1 76 ? 9.789 -2.960 -16.601 1.00 89.12 76 GLN A CA 1
ATOM 602 C C . GLN A 1 76 ? 8.295 -3.313 -16.685 1.00 89.12 76 GLN A C 1
ATOM 604 O O . GLN A 1 76 ? 7.575 -3.146 -15.704 1.00 89.12 76 GLN A O 1
ATOM 609 N N . VAL A 1 77 ? 7.821 -3.819 -17.829 1.00 89.31 77 VAL A N 1
ATOM 610 C CA . VAL A 1 77 ? 6.398 -4.142 -18.045 1.00 89.31 77 VAL A CA 1
ATOM 611 C C . VAL A 1 77 ? 5.972 -5.291 -17.137 1.00 89.31 77 VAL A C 1
ATOM 613 O O . VAL A 1 77 ? 4.944 -5.203 -16.468 1.00 89.31 77 VAL A O 1
ATOM 616 N N . PHE A 1 78 ? 6.792 -6.340 -17.051 1.00 89.12 78 PHE A N 1
ATOM 617 C CA . PHE A 1 78 ? 6.514 -7.488 -16.191 1.00 89.12 78 PHE A CA 1
ATOM 618 C C . PHE A 1 78 ? 6.471 -7.096 -14.706 1.00 89.12 78 PHE A C 1
ATOM 620 O O . PHE A 1 78 ? 5.528 -7.455 -13.998 1.00 89.12 78 PHE A O 1
ATOM 627 N N . ALA A 1 79 ? 7.439 -6.295 -14.247 1.00 89.81 79 ALA A N 1
ATOM 628 C CA . ALA A 1 79 ? 7.461 -5.773 -12.883 1.00 89.81 79 ALA A CA 1
ATOM 629 C C . ALA A 1 79 ? 6.230 -4.901 -12.579 1.00 89.81 79 ALA A C 1
ATOM 631 O O . ALA A 1 79 ? 5.620 -5.040 -11.520 1.00 89.81 79 ALA A O 1
ATOM 632 N N . THR A 1 80 ? 5.810 -4.053 -13.523 1.00 90.50 80 THR A N 1
ATOM 633 C CA . THR A 1 80 ? 4.586 -3.249 -13.404 1.00 90.50 80 THR A CA 1
ATOM 634 C C . THR A 1 80 ? 3.334 -4.119 -13.288 1.00 90.50 80 THR A C 1
ATOM 636 O O . THR A 1 80 ? 2.522 -3.881 -12.394 1.00 90.50 80 THR A O 1
ATOM 639 N N . CYS A 1 81 ? 3.177 -5.148 -14.126 1.00 91.69 81 CYS A N 1
ATOM 640 C CA . CYS A 1 81 ? 2.041 -6.070 -14.045 1.00 91.69 81 CYS A CA 1
ATOM 641 C C . CYS A 1 81 ? 1.986 -6.788 -12.690 1.00 91.69 81 CYS A C 1
ATOM 643 O O . CYS A 1 81 ? 0.937 -6.798 -12.045 1.00 91.69 81 CYS A O 1
ATOM 645 N N . LEU A 1 82 ? 3.115 -7.327 -12.217 1.00 90.50 82 LEU A N 1
ATOM 646 C CA . LEU A 1 82 ? 3.199 -7.952 -10.894 1.00 90.50 82 LEU A CA 1
ATOM 647 C C . LEU A 1 82 ? 2.904 -6.957 -9.763 1.00 90.50 82 LEU A C 1
ATOM 649 O O . LEU A 1 82 ? 2.222 -7.304 -8.798 1.00 90.50 82 LEU A O 1
ATOM 653 N N . GLY A 1 83 ? 3.354 -5.709 -9.899 1.00 90.88 83 GLY A N 1
ATOM 654 C CA . GLY A 1 83 ? 3.058 -4.638 -8.954 1.00 90.88 83 GLY A CA 1
ATOM 655 C C . GLY A 1 83 ? 1.564 -4.332 -8.841 1.00 90.88 83 GLY A C 1
ATOM 656 O O . GLY A 1 83 ? 1.040 -4.217 -7.735 1.00 90.88 83 GLY A O 1
ATOM 657 N N . LEU A 1 84 ? 0.847 -4.277 -9.966 1.00 91.62 84 LEU A N 1
ATOM 658 C CA . LEU A 1 84 ? -0.609 -4.095 -9.971 1.00 91.62 84 LEU A CA 1
ATOM 659 C C . LEU A 1 84 ? -1.341 -5.283 -9.331 1.00 91.62 84 LEU A C 1
ATOM 661 O O . LEU A 1 84 ? -2.270 -5.081 -8.546 1.00 91.62 84 LEU A O 1
ATOM 665 N N . VAL A 1 85 ? -0.895 -6.514 -9.607 1.00 92.75 85 VAL A N 1
ATOM 666 C CA . VAL A 1 85 ? -1.436 -7.725 -8.964 1.00 92.75 85 VAL A CA 1
ATOM 667 C C . VAL A 1 85 ? -1.232 -7.671 -7.448 1.00 92.75 85 VAL A C 1
ATOM 669 O O . VAL A 1 85 ? -2.163 -7.964 -6.697 1.00 92.75 85 VAL A O 1
ATOM 672 N N . TYR A 1 86 ? -0.057 -7.238 -6.983 1.00 90.12 86 TYR A N 1
ATOM 673 C CA . TYR A 1 86 ? 0.224 -7.058 -5.558 1.00 90.12 86 TYR A CA 1
ATOM 674 C C . TYR A 1 86 ? -0.716 -6.036 -4.902 1.00 90.12 86 TYR A C 1
ATOM 676 O O . TYR A 1 86 ? -1.308 -6.321 -3.858 1.00 90.12 86 TYR A O 1
ATOM 684 N N . ILE A 1 87 ? -0.899 -4.870 -5.526 1.00 90.25 87 ILE A N 1
ATOM 685 C CA . ILE A 1 87 ? -1.806 -3.813 -5.048 1.00 90.25 87 ILE A CA 1
ATOM 686 C C . ILE A 1 87 ? -3.237 -4.353 -4.927 1.00 90.25 87 ILE A C 1
ATOM 688 O O . ILE A 1 87 ? -3.886 -4.179 -3.890 1.00 90.25 87 ILE A O 1
ATOM 692 N N . TYR A 1 88 ? -3.720 -5.066 -5.948 1.00 89.19 88 TYR A N 1
ATOM 693 C CA . TYR A 1 88 ? -5.051 -5.672 -5.931 1.00 89.19 88 TYR A CA 1
ATOM 694 C C . TYR A 1 88 ? -5.194 -6.723 -4.821 1.00 89.19 88 TYR A C 1
ATOM 696 O O . TYR A 1 88 ? -6.153 -6.687 -4.045 1.00 89.19 88 TYR A O 1
ATOM 704 N N . ALA A 1 89 ? -4.209 -7.613 -4.683 1.00 86.00 89 ALA A N 1
ATOM 705 C CA . ALA A 1 89 ? -4.174 -8.620 -3.628 1.00 86.00 89 ALA A CA 1
ATOM 706 C C . ALA A 1 89 ? -4.210 -7.983 -2.229 1.00 86.00 89 ALA A C 1
ATOM 708 O O . ALA A 1 89 ? -4.948 -8.440 -1.354 1.00 86.00 89 ALA A O 1
ATOM 709 N N . ARG A 1 90 ? -3.477 -6.881 -2.022 1.00 86.81 90 ARG A N 1
ATOM 710 C CA . ARG A 1 90 ? -3.485 -6.128 -0.760 1.00 86.81 90 ARG A CA 1
ATOM 711 C C . ARG A 1 90 ? -4.818 -5.451 -0.480 1.00 86.81 90 ARG A C 1
ATOM 713 O O . ARG A 1 90 ? -5.257 -5.437 0.668 1.00 86.81 90 ARG A O 1
ATOM 720 N N . HIS A 1 91 ? -5.490 -4.942 -1.508 1.00 85.00 91 HIS A N 1
ATOM 721 C CA . HIS A 1 91 ? -6.822 -4.368 -1.353 1.00 85.00 91 HIS A CA 1
ATOM 722 C C . HIS A 1 91 ? -7.818 -5.438 -0.889 1.00 85.00 91 HIS A C 1
ATOM 724 O O . HIS A 1 91 ? -8.508 -5.247 0.111 1.00 85.00 91 HIS A O 1
ATOM 730 N N . GLN A 1 92 ? -7.827 -6.603 -1.543 1.00 83.56 92 GLN A N 1
ATOM 731 C CA . GLN A 1 92 ? -8.663 -7.740 -1.142 1.00 83.56 92 GLN A CA 1
ATOM 732 C C . GLN A 1 92 ? -8.331 -8.238 0.270 1.00 83.56 92 GLN A C 1
ATOM 734 O O . GLN A 1 92 ? -9.240 -8.525 1.049 1.00 83.56 92 GLN A O 1
ATOM 739 N N . TYR A 1 93 ? -7.044 -8.288 0.631 1.00 81.25 93 TYR A N 1
ATOM 740 C CA . TYR A 1 93 ? -6.608 -8.649 1.979 1.00 81.25 93 TYR A CA 1
ATOM 741 C C . TYR A 1 93 ? -7.193 -7.704 3.033 1.00 81.25 93 TYR A C 1
ATOM 743 O O . TYR A 1 93 ? -7.788 -8.176 3.996 1.00 81.25 93 TYR A O 1
ATOM 751 N N . PHE A 1 94 ? -7.089 -6.385 2.840 1.00 78.69 94 PHE A N 1
ATOM 752 C CA . PHE A 1 94 ? -7.585 -5.400 3.806 1.00 78.69 94 PHE A CA 1
ATOM 753 C C . PHE A 1 94 ? -9.103 -5.504 4.020 1.00 78.69 94 PHE A C 1
ATOM 755 O O . PHE A 1 94 ? -9.564 -5.588 5.160 1.00 78.69 94 PHE A O 1
ATOM 762 N N . TRP A 1 95 ? -9.881 -5.576 2.935 1.00 77.25 95 TRP A N 1
ATOM 763 C CA . TRP A 1 95 ? -11.336 -5.733 3.022 1.00 77.25 95 TRP A CA 1
ATOM 764 C C . TRP A 1 95 ? -11.731 -7.080 3.632 1.00 77.25 95 TRP A C 1
ATOM 766 O O . TRP A 1 95 ? -12.551 -7.120 4.551 1.00 77.25 95 TRP A O 1
AT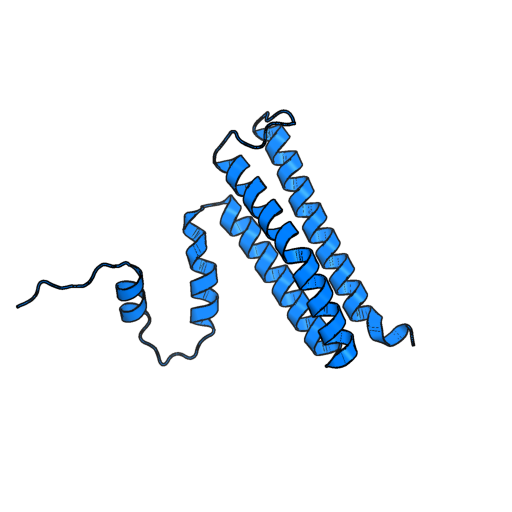OM 776 N N . GLY A 1 96 ? -11.082 -8.171 3.215 1.00 74.75 96 GLY A N 1
ATOM 777 C CA . GLY A 1 96 ? -11.302 -9.500 3.783 1.00 74.75 96 GLY A CA 1
ATOM 778 C C . GLY A 1 96 ? -11.003 -9.564 5.283 1.00 74.75 96 GLY A C 1
ATOM 779 O O . GLY A 1 96 ? -11.764 -10.181 6.029 1.00 74.75 96 GLY A O 1
ATOM 780 N N . TYR A 1 97 ? -9.947 -8.882 5.734 1.00 68.19 97 TYR A N 1
ATOM 781 C CA . TYR A 1 97 ? -9.557 -8.809 7.143 1.00 68.19 97 TYR A CA 1
ATOM 782 C C . TYR A 1 97 ? -10.533 -7.964 7.977 1.00 68.19 97 TYR A C 1
ATOM 784 O O . TYR A 1 97 ? -10.805 -8.296 9.133 1.00 68.19 97 TYR A O 1
ATOM 792 N N . SER A 1 98 ? -11.089 -6.899 7.386 1.00 63.09 98 SER A N 1
ATOM 793 C CA . SER A 1 98 ? -12.073 -6.029 8.043 1.00 63.09 98 SER A CA 1
ATOM 794 C C . SER A 1 98 ? -13.417 -6.722 8.304 1.00 63.09 98 SER A C 1
ATOM 796 O O . SER A 1 98 ? -14.061 -6.450 9.314 1.00 63.09 98 SER A O 1
ATOM 798 N N . GLU A 1 99 ? -13.822 -7.656 7.437 1.00 62.47 99 GLU A N 1
ATOM 799 C CA . GLU A 1 99 ? -15.159 -8.259 7.464 1.00 62.47 99 GLU A CA 1
ATOM 800 C C . GLU A 1 99 ? -15.223 -9.535 8.324 1.00 62.47 99 GLU A C 1
ATOM 802 O O . GLU A 1 99 ? -16.177 -9.734 9.072 1.00 62.47 99 GLU A O 1
ATOM 807 N N . ALA A 1 100 ? -14.195 -10.395 8.282 1.00 54.00 100 ALA A N 1
ATOM 808 C CA . ALA A 1 100 ? -14.090 -11.555 9.171 1.00 54.00 100 ALA A CA 1
ATOM 809 C C . ALA A 1 100 ? -12.652 -12.091 9.248 1.00 54.00 100 ALA A C 1
ATOM 811 O O . ALA A 1 100 ? -12.065 -12.451 8.230 1.00 54.00 100 ALA A O 1
ATOM 812 N N . ALA A 1 101 ? -12.125 -12.291 10.463 1.00 49.66 101 ALA A N 1
ATOM 813 C CA . ALA A 1 101 ? -10.815 -12.924 10.680 1.00 49.66 101 ALA A CA 1
ATOM 814 C C . ALA A 1 101 ? -10.700 -14.325 10.025 1.00 49.66 101 ALA A C 1
ATOM 816 O O . ALA A 1 101 ? -9.618 -14.735 9.608 1.00 49.66 101 ALA A O 1
ATOM 817 N N . ASN A 1 102 ? -11.828 -15.028 9.847 1.00 43.62 102 ASN A N 1
ATOM 818 C CA . ASN A 1 102 ? -11.915 -16.333 9.178 1.00 43.62 102 ASN A CA 1
ATOM 819 C C . ASN A 1 102 ? -11.790 -16.287 7.641 1.00 43.62 102 ASN A C 1
ATOM 821 O O . ASN A 1 102 ? -11.637 -17.335 7.016 1.00 43.62 102 ASN A O 1
ATOM 825 N N . LYS A 1 103 ? -11.799 -15.108 6.996 1.00 45.53 103 LYS A N 1
ATOM 826 C CA . LYS A 1 103 ? -11.491 -14.997 5.555 1.00 45.53 103 LYS A CA 1
ATOM 827 C C . LYS A 1 103 ? -9.984 -15.084 5.260 1.00 45.53 103 LYS A C 1
ATOM 829 O O . LYS A 1 103 ? -9.619 -15.162 4.088 1.00 45.53 103 LYS A O 1
ATOM 834 N N . ARG A 1 104 ? -9.128 -15.189 6.295 1.00 46.62 104 ARG A N 1
ATOM 835 C CA . ARG A 1 104 ? -7.679 -15.481 6.209 1.00 46.62 104 ARG A CA 1
ATOM 836 C C . ARG A 1 104 ? -7.361 -16.632 5.242 1.00 46.62 104 ARG A C 1
ATOM 838 O O . ARG A 1 104 ? -6.368 -16.567 4.525 1.00 46.62 104 ARG A O 1
ATOM 845 N N . SER A 1 105 ? -8.225 -17.646 5.172 1.00 44.50 105 SER A N 1
ATOM 846 C CA . SER A 1 105 ? -8.015 -18.838 4.341 1.00 44.50 105 SER A CA 1
ATOM 847 C C . SER A 1 105 ? -8.367 -18.649 2.864 1.00 44.50 105 SER A C 1
ATOM 849 O O . SER A 1 105 ? -7.860 -19.398 2.035 1.00 44.50 105 SER A O 1
ATOM 851 N N . LYS A 1 106 ? -9.185 -17.651 2.490 1.00 41.94 106 LYS A N 1
ATOM 852 C CA . LYS A 1 106 ? -9.549 -17.454 1.075 1.00 41.94 106 LYS A CA 1
ATOM 853 C C . LYS A 1 106 ? -8.362 -17.018 0.222 1.00 41.94 106 LYS A C 1
ATOM 855 O O . LYS A 1 106 ? -8.338 -17.384 -0.938 1.00 41.94 106 LYS A O 1
ATOM 860 N N . PHE A 1 107 ? -7.370 -16.331 0.794 1.00 49.56 107 PHE A N 1
ATOM 861 C CA . PHE A 1 107 ? -6.150 -15.939 0.080 1.00 49.56 107 PHE A CA 1
ATOM 862 C C . PHE A 1 107 ? -5.262 -17.148 -0.269 1.00 49.56 107 PHE A C 1
ATOM 864 O O . PHE A 1 107 ? -4.816 -17.283 -1.408 1.00 49.56 107 PHE A O 1
ATOM 871 N N . PHE A 1 108 ? -5.078 -18.070 0.685 1.00 46.66 108 PHE A N 1
ATOM 872 C CA . PHE A 1 108 ? -4.394 -19.344 0.439 1.00 46.66 108 PHE A CA 1
ATOM 873 C C . PHE A 1 108 ? -5.172 -20.203 -0.570 1.00 46.66 108 PHE A C 1
ATOM 875 O O . PHE A 1 108 ? -4.581 -20.802 -1.463 1.00 46.66 108 PHE A O 1
ATOM 882 N N . LEU A 1 109 ? -6.507 -20.194 -0.490 1.00 47.75 109 LEU A N 1
ATOM 883 C CA . LEU A 1 109 ? -7.371 -20.909 -1.430 1.00 47.75 109 LEU A CA 1
ATOM 884 C C . LEU A 1 109 ? -7.394 -20.284 -2.832 1.00 47.75 109 LEU A C 1
ATOM 886 O O . LEU A 1 109 ? -7.448 -21.032 -3.794 1.00 47.75 109 LEU A O 1
ATOM 890 N N . THR A 1 110 ? -7.281 -18.962 -2.993 1.00 53.72 110 THR A N 1
ATOM 891 C CA . THR A 1 110 ? -7.163 -18.343 -4.329 1.00 53.72 110 THR A CA 1
ATOM 892 C C . THR A 1 110 ? -5.812 -18.610 -4.985 1.00 53.72 110 THR A C 1
ATOM 894 O O . THR A 1 110 ? -5.756 -18.746 -6.201 1.00 53.72 110 THR A O 1
ATOM 897 N N . LEU A 1 111 ? -4.734 -18.750 -4.203 1.00 50.84 111 LEU A N 1
ATOM 898 C CA . LEU A 1 111 ? -3.456 -19.254 -4.720 1.00 50.84 111 LEU A CA 1
ATOM 899 C C . LEU A 1 111 ? -3.554 -20.742 -5.110 1.00 50.84 111 LEU A C 1
ATOM 901 O O . LEU A 1 111 ? -2.951 -21.153 -6.097 1.00 50.84 111 LEU A O 1
ATOM 905 N N . LEU A 1 112 ? -4.360 -21.534 -4.389 1.00 51.56 112 LEU A N 1
ATOM 906 C CA . LEU A 1 112 ? -4.638 -22.940 -4.709 1.00 51.56 112 LEU A CA 1
ATOM 907 C C . LEU A 1 112 ? -5.569 -23.107 -5.928 1.00 51.56 112 LEU A C 1
ATOM 909 O O . LEU A 1 112 ? -5.403 -24.047 -6.697 1.00 51.56 112 LEU A O 1
ATOM 913 N N . ASP A 1 113 ? -6.523 -22.197 -6.140 1.00 50.62 113 ASP A N 1
ATOM 914 C CA . ASP A 1 113 ? -7.403 -22.177 -7.320 1.00 50.62 113 ASP A CA 1
ATOM 915 C C . ASP A 1 113 ? -6.671 -21.756 -8.602 1.00 50.62 113 ASP A C 1
ATOM 917 O O . ASP A 1 113 ? -7.144 -22.051 -9.697 1.00 50.62 113 ASP A O 1
ATOM 921 N N . MET A 1 114 ? -5.504 -21.120 -8.467 1.00 49.09 114 MET A N 1
ATOM 922 C CA . MET A 1 114 ? -4.595 -20.802 -9.570 1.00 49.09 114 MET A CA 1
ATOM 923 C C . MET A 1 114 ? -3.608 -21.947 -9.875 1.00 49.09 114 MET A C 1
ATOM 925 O O . MET A 1 114 ? -2.871 -21.869 -10.858 1.00 49.09 114 MET A O 1
ATOM 929 N N . MET A 1 115 ? -3.609 -23.028 -9.078 1.00 44.75 115 MET A N 1
ATOM 930 C CA . MET A 1 115 ? -2.897 -24.266 -9.402 1.00 44.75 115 MET A CA 1
ATOM 931 C C . MET A 1 115 ? -3.760 -25.202 -10.267 1.00 44.75 115 MET A C 1
ATOM 933 O O . MET A 1 115 ? -4.978 -25.279 -10.080 1.00 44.75 115 MET A O 1
ATOM 937 N N . PRO A 1 116 ? -3.145 -25.923 -11.225 1.00 45.50 116 PRO A N 1
ATOM 938 C CA . PRO A 1 116 ? -3.872 -26.725 -12.196 1.00 45.50 116 PRO A CA 1
ATOM 939 C C . PRO A 1 116 ? -4.720 -27.816 -11.531 1.00 45.50 116 PRO A C 1
ATOM 941 O O . PRO A 1 116 ? -4.348 -28.414 -10.525 1.00 45.50 116 PRO A O 1
ATOM 944 N N . SER A 1 117 ? -5.872 -28.065 -12.156 1.00 51.00 117 SER A N 1
ATOM 945 C CA . SER A 1 117 ? -7.009 -28.919 -11.774 1.00 51.00 117 SER A CA 1
ATOM 946 C C . SER A 1 117 ? -6.712 -30.401 -11.447 1.00 51.00 117 SER A C 1
ATOM 948 O O . SER A 1 117 ? -7.652 -31.193 -11.374 1.00 51.00 117 SER A O 1
ATOM 950 N N . SER A 1 118 ? -5.460 -30.833 -11.280 1.00 54.22 118 SER A N 1
ATOM 951 C CA . SER A 1 118 ? -5.139 -32.253 -11.069 1.00 54.22 118 SER A CA 1
ATOM 952 C C . SER A 1 118 ? -5.163 -32.699 -9.604 1.00 54.22 118 SER A C 1
ATOM 954 O O . SER A 1 118 ? -5.193 -33.900 -9.345 1.00 54.22 118 SER A O 1
ATOM 956 N N . THR A 1 119 ? -5.202 -31.778 -8.637 1.00 56.66 119 THR A N 1
ATOM 957 C CA . THR A 1 119 ? -5.133 -32.150 -7.215 1.00 56.66 119 THR A CA 1
ATOM 958 C C . THR A 1 119 ? -6.507 -32.064 -6.559 1.00 56.66 119 THR A C 1
ATOM 960 O O . THR A 1 119 ? -7.121 -30.998 -6.486 1.00 56.66 119 THR A O 1
ATOM 963 N N . ASN A 1 120 ? -7.001 -33.206 -6.074 1.00 57.66 120 ASN A N 1
ATOM 964 C CA . ASN A 1 120 ? -8.291 -33.357 -5.403 1.00 57.66 120 ASN A CA 1
ATOM 965 C C . ASN A 1 120 ? -8.374 -32.456 -4.155 1.00 57.66 120 ASN A C 1
ATOM 967 O O . ASN A 1 120 ? -7.921 -32.811 -3.064 1.00 57.66 120 ASN A O 1
ATOM 971 N N . LYS A 1 121 ? -8.972 -31.272 -4.334 1.00 58.34 121 LYS A N 1
ATOM 972 C CA . LYS A 1 121 ? -9.074 -30.192 -3.338 1.00 58.34 121 LYS A CA 1
ATOM 973 C C . LYS A 1 121 ? -9.738 -30.636 -2.028 1.00 58.34 121 LYS A C 1
ATOM 975 O O . LYS A 1 121 ? -9.496 -30.024 -0.993 1.00 58.34 121 LYS A O 1
ATOM 980 N N . ARG A 1 122 ? -10.542 -31.711 -2.047 1.00 55.72 122 ARG A N 1
ATOM 981 C CA . ARG A 1 122 ? -11.190 -32.267 -0.846 1.00 55.72 122 ARG A CA 1
ATOM 982 C C . ARG A 1 122 ? -10.207 -32.960 0.097 1.00 55.72 122 ARG A C 1
ATOM 984 O O . ARG A 1 122 ? -10.320 -32.760 1.300 1.00 55.72 122 ARG A O 1
ATOM 991 N N . SER A 1 123 ? -9.241 -33.718 -0.418 1.00 55.97 123 SER A N 1
ATOM 992 C CA . SER A 1 123 ? -8.294 -34.463 0.425 1.00 55.97 123 SER A CA 1
ATOM 993 C C . SER A 1 123 ? -7.324 -33.526 1.146 1.00 55.97 123 SER A C 1
ATOM 995 O O . SER A 1 123 ? -7.126 -33.647 2.348 1.00 55.97 123 SER A O 1
ATOM 997 N N . PHE A 1 124 ? -6.825 -32.502 0.448 1.00 58.09 124 PHE A N 1
ATOM 998 C CA . PHE A 1 124 ? -5.947 -31.492 1.047 1.00 58.09 124 PHE A CA 1
ATOM 999 C C . PHE A 1 124 ? -6.667 -30.638 2.106 1.00 58.09 124 PHE A C 1
ATOM 1001 O O . PHE A 1 124 ? -6.086 -30.257 3.120 1.00 58.09 124 PHE A O 1
ATOM 1008 N N . PHE A 1 125 ? -7.962 -30.363 1.905 1.00 56.47 125 PHE A N 1
ATOM 1009 C CA . PHE A 1 125 ? -8.777 -29.630 2.875 1.00 56.47 125 PHE A CA 1
ATOM 1010 C C . PHE A 1 125 ? -9.017 -30.423 4.172 1.00 56.47 125 PHE A C 1
ATOM 1012 O O . PHE A 1 125 ? -9.147 -29.818 5.235 1.00 56.47 125 PHE A O 1
ATOM 1019 N N . LEU A 1 126 ? -9.065 -31.759 4.099 1.00 55.47 126 LEU A N 1
ATOM 1020 C CA . LEU A 1 126 ? -9.203 -32.635 5.268 1.00 55.47 126 LEU A CA 1
ATOM 1021 C C . LEU A 1 126 ? -7.882 -32.771 6.043 1.00 55.47 126 LEU A C 1
ATOM 1023 O O . LEU A 1 126 ? -7.904 -32.707 7.270 1.00 55.47 126 LEU A O 1
ATOM 1027 N N . GLU A 1 127 ? -6.748 -32.836 5.339 1.00 58.09 127 GLU A N 1
ATOM 1028 C CA . GLU A 1 127 ? -5.395 -32.874 5.921 1.00 58.09 127 GLU A CA 1
ATOM 1029 C C . GLU A 1 127 ? -5.089 -31.613 6.756 1.00 58.09 127 GLU A C 1
ATOM 1031 O O . GLU A 1 127 ? -4.699 -31.689 7.920 1.00 58.09 127 GLU A O 1
ATOM 1036 N N . VAL A 1 128 ? -5.355 -30.423 6.199 1.00 59.41 128 VAL A N 1
ATOM 1037 C CA . VAL A 1 128 ? -5.090 -29.128 6.860 1.00 59.41 128 VAL A CA 1
ATOM 1038 C C . VAL A 1 128 ? -5.986 -28.899 8.082 1.00 59.41 128 VAL A C 1
ATOM 1040 O O . VAL A 1 128 ? -5.632 -28.137 8.982 1.00 59.41 128 VAL A O 1
ATOM 1043 N N . ARG A 1 129 ? -7.148 -29.558 8.150 1.00 56.16 129 ARG A N 1
ATOM 1044 C CA . ARG A 1 129 ? -8.067 -29.436 9.290 1.00 56.16 129 ARG A CA 1
ATOM 1045 C C . ARG A 1 129 ? -7.645 -30.264 10.506 1.00 56.16 129 ARG A C 1
ATOM 1047 O O . ARG A 1 129 ? -8.349 -30.210 11.509 1.00 56.16 129 ARG A O 1
ATOM 1054 N N . GLY A 1 130 ? -6.549 -31.026 10.426 1.00 52.38 130 GLY A N 1
ATOM 1055 C CA . GLY A 1 130 ? -6.072 -31.877 11.521 1.00 52.38 130 GLY A CA 1
ATOM 1056 C C . GLY A 1 130 ? -7.053 -32.983 11.918 1.00 52.38 130 GLY A C 1
ATOM 1057 O O . GLY A 1 130 ? -6.886 -33.596 12.967 1.00 52.38 130 GLY A O 1
ATOM 1058 N N . ASN A 1 131 ? -8.079 -33.245 11.105 1.00 50.66 131 ASN A N 1
ATOM 1059 C CA . ASN A 1 131 ? -9.052 -34.290 11.375 1.00 50.66 131 ASN A CA 1
ATOM 1060 C C . ASN A 1 131 ? -8.694 -35.495 10.513 1.00 50.66 131 ASN A C 1
ATOM 1062 O O . ASN A 1 131 ? -9.273 -35.709 9.448 1.00 50.66 131 ASN A O 1
ATOM 1066 N N . SER A 1 132 ? -7.685 -36.238 10.969 1.00 45.84 132 SER A N 1
ATOM 1067 C CA . SER A 1 132 ? -7.412 -37.570 10.443 1.00 45.84 132 SER A CA 1
ATOM 1068 C C . SER A 1 132 ? -8.695 -38.397 10.584 1.00 45.84 132 SER A C 1
ATOM 1070 O O . SER A 1 132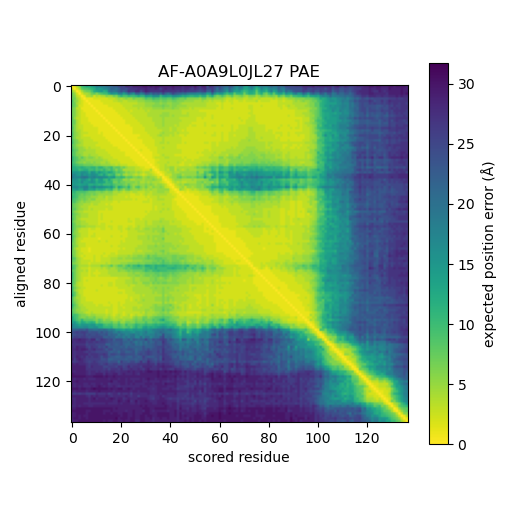 ? -9.211 -38.510 11.699 1.00 45.84 132 SER A O 1
ATOM 1072 N N . PRO A 1 133 ? -9.265 -38.956 9.504 1.00 47.31 133 PRO A N 1
ATOM 1073 C CA . PRO A 1 133 ? -10.363 -39.899 9.617 1.00 47.31 133 PRO A CA 1
ATOM 1074 C C . PRO A 1 133 ? -9.788 -41.259 10.030 1.00 47.31 133 PRO A C 1
ATOM 1076 O O . PRO A 1 133 ? -9.808 -42.219 9.269 1.00 47.31 133 PRO A O 1
ATOM 1079 N N . SER A 1 134 ? -9.240 -41.349 11.241 1.00 53.41 134 SER A N 1
ATOM 1080 C CA . SER A 1 134 ? -8.948 -42.629 11.879 1.00 53.41 134 SER A CA 1
ATOM 1081 C C . SER A 1 134 ? -10.207 -43.086 12.609 1.00 53.41 134 SER A C 1
ATOM 1083 O O . SER A 1 134 ? -10.438 -42.709 13.758 1.00 53.41 134 SER A O 1
ATOM 1085 N N . GLY A 1 135 ? -11.051 -43.848 11.915 1.00 50.66 135 GLY A N 1
ATOM 1086 C CA . GLY A 1 135 ? -12.255 -44.415 12.519 1.00 50.66 135 GLY A CA 1
ATOM 1087 C C . GLY A 1 135 ? -13.183 -45.162 11.568 1.00 50.66 135 GLY A C 1
ATOM 1088 O O . GLY A 1 135 ? -14.389 -45.028 11.716 1.00 50.66 135 GLY A O 1
ATOM 1089 N N . LEU A 1 136 ? -12.652 -45.911 10.597 1.00 46.97 136 LEU A N 1
ATOM 1090 C CA . LEU A 1 136 ? -13.389 -46.968 9.891 1.00 46.97 136 LEU A CA 1
ATOM 1091 C C . LEU A 1 136 ? -12.423 -48.111 9.552 1.00 46.97 136 LEU A C 1
ATOM 1093 O O . LEU A 1 136 ? -11.823 -48.127 8.478 1.00 46.97 136 LEU A O 1
ATOM 1097 N N . ASN A 1 137 ? -12.220 -48.986 10.538 1.00 37.81 137 ASN A N 1
ATOM 1098 C CA . ASN A 1 137 ? -12.140 -50.452 10.462 1.00 37.81 137 ASN A CA 1
ATOM 1099 C C . ASN A 1 137 ? -11.712 -50.995 11.826 1.00 37.81 137 ASN A C 1
ATOM 1101 O O . ASN A 1 137 ? -10.655 -50.546 12.323 1.00 37.81 137 ASN A O 1
#

Nearest PDB structures (foldseek):
  3leo-assembly1_A  TM=8.846E-01  e=1.757E-07  Homo sapiens
  4nta-assembly1_A  TM=8.799E-01  e=2.304E-07  Mus musculus
  6r7d-assembly3_H  TM=8.009E-01  e=9.164E-08  Homo sapiens
  4jrz-assembly1_A  TM=7.891E-01  e=9.674E-08  Homo sapiens
  4jc7-assembly1_A  TM=7.833E-01  e=1.414E-07  Homo sapiens